Protein AF-A0A090WWX5-F1 (afdb_monomer_lite)

InterPro domains:
  IPR011990 Tetratricopeptide-like helical domain superfamily [G3DSA:1.25.40.10] (27-125)
  IPR011990 Tetratricopeptide-like helical domain superfamily [SSF48452] (51-124)

Sequence (125 aa):
MYKKGNSFYWVFLIFFVPLIGCVIYLITQVYNKRDAEKITSEITHIINPTKKIKDLEKQLTFLESYQNRVNLADAYLANKDFNNAMPHYLKALQDGFENDFYVNSKLVETCFLAEDYNKAIFLCR

Foldseek 3Di:
DDDPDPPVVVVVVVVCVVVVVVVVCCCVVVCVVVCVVVVVVVVVVPDDLVVQLVVLVVVCVVPVDLVSLQSNLVSCVVVLNLVVNQVSLVVSCVVDPVPPPVSVVVNLVSCVSVVVVVVVVVSVD

Structure (mmCIF, N/CA/C/O backbone):
data_AF-A0A090WWX5-F1
#
_entry.id   AF-A0A090WWX5-F1
#
loop_
_atom_site.group_PDB
_atom_site.id
_atom_site.type_symbol
_atom_site.label_atom_id
_atom_site.label_alt_id
_atom_site.label_comp_id
_atom_site.label_asym_id
_atom_site.label_entity_id
_atom_site.label_seq_id
_atom_site.pdbx_PDB_ins_code
_atom_site.Cartn_x
_atom_site.Cartn_y
_atom_site.Cartn_z
_atom_site.occupancy
_atom_site.B_iso_or_equiv
_atom_site.auth_seq_id
_atom_site.auth_comp_id
_atom_site.auth_asym_id
_atom_site.auth_atom_id
_atom_site.pdbx_PDB_model_num
ATOM 1 N N . MET A 1 1 ? 46.864 -1.852 -72.455 1.00 38.47 1 MET A N 1
ATOM 2 C CA . MET A 1 1 ? 46.688 -3.007 -71.545 1.00 38.47 1 MET A CA 1
ATOM 3 C C . MET A 1 1 ? 45.700 -2.621 -70.440 1.00 38.47 1 MET A C 1
ATOM 5 O O . MET A 1 1 ? 46.119 -2.021 -69.464 1.00 38.47 1 MET A O 1
ATOM 9 N N . TYR A 1 2 ? 44.395 -2.878 -70.598 1.00 47.53 2 TYR A N 1
ATOM 10 C CA . TYR A 1 2 ? 43.386 -2.545 -69.575 1.00 47.53 2 TYR A CA 1
ATOM 11 C C . TYR A 1 2 ? 42.975 -3.814 -68.814 1.00 47.53 2 TYR A C 1
ATOM 13 O O . TYR A 1 2 ? 42.324 -4.699 -69.366 1.00 47.53 2 TYR A O 1
ATOM 21 N N . LYS A 1 3 ? 43.403 -3.920 -67.550 1.00 51.72 3 LYS A N 1
ATOM 22 C CA . LYS A 1 3 ? 43.076 -5.025 -66.636 1.00 51.72 3 LYS A CA 1
ATOM 23 C C . LYS A 1 3 ? 41.630 -4.879 -66.145 1.00 51.72 3 LYS A C 1
ATOM 25 O O . LYS A 1 3 ? 41.319 -3.998 -65.350 1.00 51.72 3 LYS A O 1
ATOM 30 N N . LYS A 1 4 ? 40.746 -5.765 -66.606 1.00 57.53 4 LYS A N 1
ATOM 31 C CA . LYS A 1 4 ? 39.347 -5.885 -66.168 1.00 57.53 4 LYS A CA 1
ATOM 32 C C . LYS A 1 4 ? 39.305 -6.704 -64.871 1.00 57.53 4 LYS A C 1
ATOM 34 O O . LYS A 1 4 ? 39.190 -7.920 -64.911 1.00 57.53 4 LYS A O 1
ATOM 39 N N . GLY A 1 5 ? 39.489 -6.037 -63.732 1.00 59.56 5 GLY A N 1
ATOM 40 C CA . GLY A 1 5 ? 39.680 -6.687 -62.427 1.00 59.56 5 GLY A CA 1
ATOM 41 C C . GLY A 1 5 ? 38.642 -6.358 -61.355 1.00 59.56 5 GLY A C 1
ATOM 42 O O . GLY A 1 5 ? 38.931 -6.575 -60.188 1.00 59.56 5 GLY A O 1
ATOM 43 N N . ASN A 1 6 ? 37.475 -5.798 -61.699 1.00 58.62 6 ASN A N 1
ATOM 44 C CA . ASN A 1 6 ? 36.520 -5.360 -60.670 1.00 58.62 6 ASN A CA 1
ATOM 45 C C . ASN A 1 6 ? 35.033 -5.482 -61.062 1.00 58.62 6 ASN A C 1
ATOM 47 O O . ASN A 1 6 ? 34.212 -4.653 -60.684 1.00 58.62 6 ASN A O 1
ATOM 51 N N . SER A 1 7 ? 34.671 -6.493 -61.861 1.00 62.62 7 SER A N 1
ATOM 52 C CA . SER A 1 7 ? 33.282 -6.656 -62.336 1.00 62.62 7 SER A CA 1
ATOM 53 C C . SER A 1 7 ? 32.367 -7.392 -61.349 1.00 62.62 7 SER A C 1
ATOM 55 O O . SER A 1 7 ? 31.152 -7.269 -61.451 1.00 62.62 7 SER A O 1
ATOM 57 N N . PHE A 1 8 ? 32.922 -8.161 -60.407 1.00 67.44 8 PHE A N 1
ATOM 58 C CA . PHE A 1 8 ? 32.130 -9.030 -59.525 1.00 67.44 8 PHE A CA 1
ATOM 59 C C . PHE A 1 8 ? 31.654 -8.346 -58.233 1.00 67.44 8 PHE A C 1
ATOM 61 O O . PHE A 1 8 ? 30.613 -8.722 -57.700 1.00 67.44 8 PHE A O 1
ATOM 68 N N . TYR A 1 9 ? 32.345 -7.303 -57.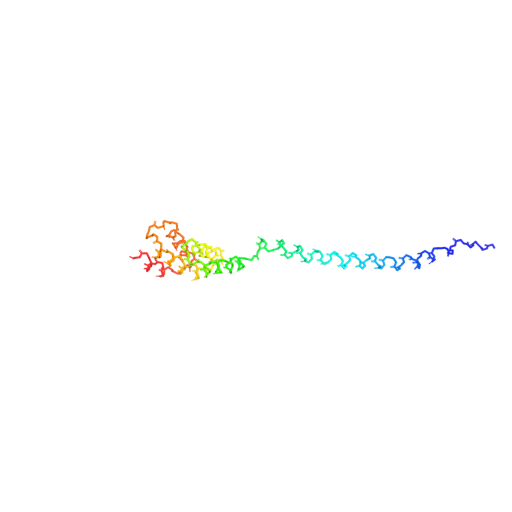760 1.00 73.81 9 TYR A N 1
ATOM 69 C CA . TYR A 1 9 ? 31.968 -6.587 -56.531 1.00 73.81 9 TYR A CA 1
ATOM 70 C C . TYR A 1 9 ? 30.601 -5.901 -56.631 1.00 73.81 9 TYR A C 1
ATOM 72 O O . TYR A 1 9 ? 29.824 -5.935 -55.681 1.00 73.81 9 TYR A O 1
ATOM 80 N N . TRP A 1 10 ? 30.267 -5.339 -57.794 1.00 76.50 10 TRP A N 1
ATOM 81 C CA . TRP A 1 10 ? 28.961 -4.713 -58.019 1.00 76.50 10 TRP A CA 1
ATOM 82 C C . TRP A 1 10 ? 27.805 -5.719 -58.003 1.00 76.50 10 TRP A C 1
ATOM 84 O O . TRP A 1 10 ? 26.729 -5.407 -57.502 1.00 76.50 10 TRP A O 1
ATOM 94 N N . VAL A 1 11 ? 28.035 -6.943 -58.485 1.00 79.31 11 VAL A N 1
ATOM 95 C CA . VAL A 1 11 ? 27.031 -8.018 -58.452 1.00 79.31 11 VAL A CA 1
ATOM 96 C C . VAL A 1 11 ? 26.772 -8.466 -57.013 1.00 79.31 11 VAL A C 1
ATOM 98 O O . VAL A 1 11 ? 25.621 -8.628 -56.614 1.00 79.31 11 VAL A O 1
ATOM 101 N N . PHE A 1 12 ? 27.828 -8.598 -56.207 1.00 80.31 12 PHE A N 1
ATOM 102 C CA . PHE A 1 12 ? 27.707 -8.937 -54.788 1.00 80.31 12 PHE A CA 1
ATOM 103 C C . PHE A 1 12 ? 26.991 -7.833 -53.998 1.00 80.31 12 PHE A C 1
ATOM 105 O O . PHE A 1 12 ? 26.126 -8.126 -53.178 1.00 80.31 12 PHE A O 1
ATOM 112 N N . LEU A 1 13 ? 27.280 -6.563 -54.298 1.00 80.06 13 LEU A N 1
ATOM 113 C CA . LEU A 1 13 ? 26.593 -5.417 -53.701 1.00 80.06 13 LEU A CA 1
ATOM 114 C C . LEU A 1 13 ? 25.079 -5.470 -53.969 1.00 80.06 13 LEU A C 1
ATOM 116 O O . LEU A 1 13 ? 24.288 -5.383 -53.036 1.00 80.06 13 LEU A O 1
ATOM 120 N N . ILE A 1 14 ? 24.672 -5.677 -55.226 1.00 81.25 14 ILE A N 1
ATOM 121 C CA . ILE A 1 14 ? 23.252 -5.740 -55.612 1.00 81.25 14 ILE A CA 1
ATOM 122 C C . ILE A 1 14 ? 22.548 -6.940 -54.962 1.00 81.25 14 ILE A C 1
ATOM 124 O O . ILE A 1 14 ? 21.386 -6.832 -54.581 1.00 81.25 14 ILE A O 1
ATOM 128 N N . PHE A 1 15 ? 23.246 -8.065 -54.794 1.00 83.19 15 PHE A N 1
ATOM 129 C CA . PHE A 1 15 ? 22.683 -9.265 -54.176 1.00 83.19 15 PHE A CA 1
ATOM 130 C C . PHE A 1 15 ? 22.531 -9.146 -52.649 1.00 83.19 15 PHE A C 1
ATOM 132 O O . PHE A 1 15 ? 21.543 -9.617 -52.089 1.00 83.19 15 PHE A O 1
ATOM 139 N N . PHE A 1 16 ? 23.474 -8.494 -51.962 1.00 84.62 16 PHE A N 1
ATOM 140 C CA . PHE A 1 16 ? 23.466 -8.399 -50.497 1.00 84.62 16 PHE A CA 1
ATOM 141 C C . PHE A 1 16 ? 22.619 -7.250 -49.945 1.00 84.62 16 PHE A C 1
ATOM 143 O O . PHE A 1 16 ? 22.103 -7.372 -48.837 1.00 84.62 16 PHE A O 1
ATOM 150 N N . VAL A 1 17 ? 22.420 -6.165 -50.697 1.00 87.38 17 VAL A N 1
ATOM 151 C CA . VAL A 1 17 ? 21.559 -5.039 -50.287 1.00 87.38 17 VAL A CA 1
ATOM 152 C C . VAL A 1 17 ? 20.144 -5.475 -49.858 1.00 87.38 17 VAL A C 1
ATOM 154 O O . VAL A 1 17 ? 19.740 -5.113 -48.749 1.00 87.38 17 VAL A O 1
ATOM 157 N N . PRO A 1 18 ? 19.386 -6.274 -50.638 1.00 87.12 18 PRO A N 1
ATOM 158 C CA . PRO A 1 18 ? 18.063 -6.728 -50.207 1.00 87.12 18 PRO A CA 1
ATOM 159 C C . PRO A 1 18 ? 18.133 -7.669 -48.995 1.00 87.12 18 PRO A C 1
ATOM 161 O O . PRO A 1 18 ? 17.274 -7.607 -48.118 1.00 87.12 18 PRO A O 1
ATOM 164 N N . LEU A 1 19 ? 19.185 -8.486 -48.893 1.00 86.00 19 LEU A N 1
ATOM 165 C CA . LEU A 1 19 ? 19.371 -9.435 -47.795 1.00 86.00 19 LEU A CA 1
ATOM 166 C C . LEU A 1 19 ? 19.635 -8.715 -46.463 1.00 86.00 19 LEU A C 1
ATOM 168 O O . LEU A 1 19 ? 19.036 -9.053 -45.444 1.00 86.00 19 LEU A O 1
ATOM 172 N N . ILE A 1 20 ? 20.453 -7.660 -46.490 1.00 88.81 20 ILE A N 1
ATOM 173 C CA . ILE A 1 20 ? 20.694 -6.775 -45.342 1.00 88.81 20 ILE A CA 1
ATOM 174 C C . ILE A 1 20 ? 19.396 -6.069 -44.930 1.00 88.81 20 ILE A C 1
ATOM 176 O O . ILE A 1 20 ? 19.094 -6.004 -43.740 1.00 88.81 20 ILE A O 1
ATOM 180 N N . GLY A 1 21 ? 18.592 -5.604 -45.892 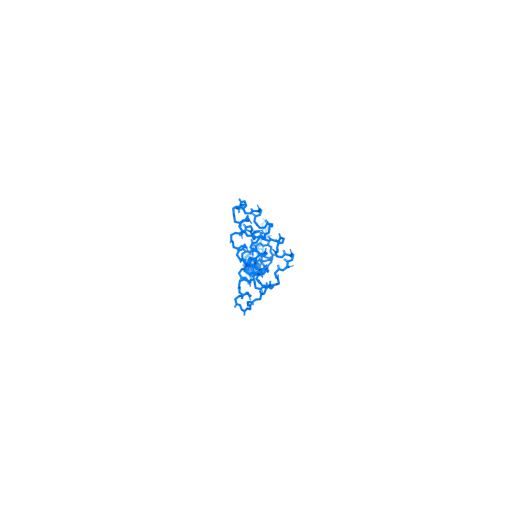1.00 84.44 21 GLY A N 1
ATOM 181 C CA . GLY A 1 21 ? 17.286 -4.996 -45.617 1.00 84.44 21 GLY A CA 1
ATOM 182 C C . GLY A 1 21 ? 16.329 -5.941 -44.884 1.00 84.44 21 GLY A C 1
ATOM 183 O O . GLY A 1 21 ? 15.727 -5.555 -43.880 1.00 84.44 21 GLY A O 1
ATOM 184 N N . CYS A 1 22 ? 16.242 -7.201 -45.322 1.00 87.62 22 CYS A N 1
ATOM 185 C CA . CYS A 1 22 ? 15.447 -8.229 -44.646 1.00 87.62 22 CYS A CA 1
ATOM 186 C C . CYS A 1 22 ? 15.947 -8.511 -43.222 1.00 87.62 22 CYS A C 1
ATOM 188 O O . CYS A 1 22 ? 15.138 -8.630 -42.302 1.00 87.62 22 CYS A O 1
ATOM 190 N N . VAL A 1 23 ? 17.266 -8.588 -43.020 1.00 88.44 23 VAL A N 1
ATOM 191 C CA . VAL A 1 23 ? 17.867 -8.811 -41.696 1.00 88.44 23 VAL A CA 1
ATOM 192 C C . VAL A 1 23 ? 17.577 -7.640 -40.755 1.00 88.44 23 VAL A C 1
ATOM 194 O O . VAL A 1 23 ? 17.150 -7.869 -39.625 1.00 88.44 23 VAL A O 1
ATOM 197 N N . ILE A 1 24 ? 17.728 -6.395 -41.219 1.00 86.06 24 ILE A N 1
ATOM 198 C CA . ILE A 1 24 ? 17.394 -5.202 -40.428 1.00 86.06 24 ILE A CA 1
ATOM 199 C C . ILE A 1 24 ? 15.912 -5.216 -40.044 1.00 86.06 24 ILE A C 1
ATOM 201 O O . ILE A 1 24 ? 15.597 -4.993 -38.879 1.00 86.06 24 ILE A O 1
ATOM 205 N N . TYR A 1 25 ? 15.013 -5.524 -40.985 1.00 82.88 25 TYR A N 1
ATOM 206 C CA . TYR A 1 25 ? 13.573 -5.586 -40.721 1.00 82.88 25 TYR A CA 1
ATOM 207 C C . TYR A 1 25 ? 13.210 -6.672 -39.702 1.00 82.88 25 TYR A C 1
ATOM 209 O O . TYR A 1 25 ? 12.413 -6.435 -38.799 1.00 82.88 25 TYR A O 1
ATOM 217 N N . LEU A 1 26 ? 13.817 -7.860 -39.797 1.00 80.44 26 LEU A N 1
ATOM 218 C CA . LEU A 1 26 ? 13.607 -8.918 -38.809 1.00 80.44 26 LEU A CA 1
ATOM 219 C C . LEU A 1 26 ? 14.119 -8.507 -37.428 1.00 80.44 26 LEU A C 1
ATOM 221 O O . LEU A 1 26 ? 13.420 -8.730 -36.444 1.00 80.44 26 LEU A O 1
ATOM 225 N N . ILE A 1 27 ? 15.291 -7.876 -37.336 1.00 78.31 27 ILE A N 1
ATOM 226 C CA . ILE A 1 27 ? 15.836 -7.424 -36.052 1.00 78.31 27 ILE A CA 1
ATOM 227 C C . ILE A 1 27 ? 14.937 -6.337 -35.448 1.00 78.31 27 ILE A C 1
ATOM 229 O O . ILE A 1 27 ? 14.503 -6.480 -34.309 1.00 78.31 27 ILE A O 1
ATOM 233 N N . THR A 1 28 ? 14.574 -5.295 -36.198 1.00 75.94 28 THR A N 1
ATOM 234 C CA . THR A 1 28 ? 13.746 -4.198 -35.668 1.00 75.94 28 THR A CA 1
ATOM 235 C C . THR A 1 28 ? 12.326 -4.644 -35.329 1.00 75.94 28 THR A C 1
ATOM 237 O O . THR A 1 28 ? 11.795 -4.255 -34.292 1.00 75.94 28 THR A O 1
ATOM 240 N N . GLN A 1 29 ? 11.703 -5.489 -36.150 1.00 70.88 29 GLN A N 1
ATOM 241 C CA . GLN A 1 29 ? 10.309 -5.891 -35.962 1.00 70.88 29 GLN A CA 1
ATOM 242 C C . GLN A 1 29 ? 10.138 -7.000 -34.911 1.00 70.88 29 GLN A C 1
ATOM 244 O O . GLN A 1 29 ? 9.131 -7.017 -34.200 1.00 70.88 29 GLN A O 1
ATOM 249 N N . VAL A 1 30 ? 11.087 -7.940 -34.803 1.00 69.00 30 VAL A N 1
ATOM 250 C CA . VAL A 1 30 ? 10.991 -9.078 -33.869 1.00 69.00 30 VAL A CA 1
ATOM 251 C C . VAL A 1 30 ? 11.485 -8.711 -32.471 1.00 69.00 30 VAL A C 1
ATOM 253 O O . VAL A 1 30 ? 10.863 -9.143 -31.499 1.00 69.00 30 VAL A O 1
ATOM 256 N N . TYR A 1 31 ? 12.545 -7.903 -32.342 1.00 60.22 31 TYR A N 1
ATOM 257 C CA . TYR A 1 31 ? 13.004 -7.456 -31.020 1.00 60.22 31 TYR A CA 1
ATOM 258 C C . TYR A 1 31 ? 12.028 -6.456 -30.399 1.00 60.22 31 TYR A C 1
ATOM 260 O O . TYR A 1 31 ? 11.593 -6.674 -29.276 1.00 60.22 31 TYR A O 1
ATOM 268 N N . ASN A 1 32 ? 11.536 -5.467 -31.153 1.00 59.75 32 ASN A N 1
ATOM 269 C CA . ASN A 1 32 ? 10.609 -4.464 -30.611 1.00 59.75 32 ASN A CA 1
ATOM 270 C C . ASN A 1 32 ? 9.295 -5.079 -30.079 1.00 59.75 32 ASN A C 1
ATOM 272 O O . ASN A 1 32 ? 8.749 -4.615 -29.083 1.00 59.75 32 ASN A O 1
ATOM 276 N N . LYS A 1 33 ? 8.807 -6.175 -30.682 1.00 57.88 33 LYS A N 1
ATOM 277 C CA . LYS A 1 33 ? 7.623 -6.899 -30.179 1.00 57.88 33 LYS A CA 1
ATOM 278 C C . LYS A 1 33 ? 7.895 -7.699 -28.900 1.00 57.88 33 LYS A C 1
ATOM 280 O O . LYS A 1 33 ? 7.042 -7.727 -28.023 1.00 57.88 33 LYS A O 1
ATOM 285 N N . ARG A 1 34 ? 9.067 -8.334 -28.783 1.00 58.25 34 ARG A N 1
ATOM 286 C CA . ARG A 1 34 ? 9.445 -9.120 -27.591 1.00 58.25 34 ARG A CA 1
ATOM 287 C C . ARG A 1 34 ? 9.854 -8.232 -26.418 1.00 58.25 34 ARG A C 1
ATOM 289 O O . ARG A 1 34 ? 9.565 -8.571 -25.274 1.00 58.25 34 ARG A O 1
ATOM 296 N N . ASP A 1 35 ? 10.497 -7.106 -26.704 1.00 56.12 35 ASP A N 1
ATOM 297 C CA . ASP A 1 35 ? 10.923 -6.150 -25.689 1.00 56.12 35 ASP A CA 1
ATOM 298 C C . ASP A 1 35 ? 9.726 -5.348 -25.165 1.00 56.12 35 ASP A C 1
ATOM 300 O O . ASP A 1 35 ? 9.606 -5.187 -23.958 1.00 56.12 35 ASP A O 1
ATOM 304 N N . ALA A 1 36 ? 8.759 -4.958 -26.005 1.00 54.56 36 ALA A N 1
ATOM 305 C CA . ALA A 1 36 ? 7.546 -4.280 -25.533 1.00 54.56 36 ALA A CA 1
ATOM 306 C C . ALA A 1 36 ? 6.719 -5.120 -24.532 1.00 54.56 36 ALA A C 1
ATOM 308 O O . ALA A 1 36 ? 6.210 -4.573 -23.549 1.00 54.56 36 ALA A O 1
ATOM 309 N N . GLU A 1 37 ? 6.621 -6.441 -24.734 1.00 55.59 37 GLU A N 1
ATOM 310 C CA . GLU A 1 37 ? 5.929 -7.357 -23.808 1.00 55.59 37 GLU A CA 1
ATOM 311 C C . GLU A 1 37 ? 6.729 -7.627 -22.520 1.00 55.59 37 GLU A C 1
ATOM 313 O O . GLU A 1 37 ? 6.144 -7.698 -21.439 1.00 55.59 37 GLU A O 1
ATOM 318 N N . LYS A 1 38 ? 8.066 -7.714 -22.585 1.00 53.38 38 LYS A N 1
ATOM 319 C CA . LYS A 1 38 ? 8.908 -7.910 -21.386 1.00 53.38 38 LYS A CA 1
ATOM 320 C C . LYS A 1 38 ? 9.070 -6.647 -20.540 1.00 53.38 38 LYS A C 1
ATOM 322 O O . LYS A 1 38 ? 9.043 -6.719 -19.310 1.00 53.38 38 LYS A O 1
ATOM 327 N N . ILE A 1 39 ? 9.175 -5.486 -21.185 1.00 53.62 39 ILE A N 1
ATOM 328 C CA . ILE A 1 39 ? 9.270 -4.177 -20.527 1.00 53.62 39 ILE A CA 1
ATOM 329 C C . ILE A 1 39 ? 7.992 -3.896 -19.724 1.00 53.62 39 ILE A C 1
ATOM 331 O O . ILE A 1 39 ? 8.063 -3.385 -18.609 1.00 53.62 39 ILE A O 1
ATOM 335 N N . THR A 1 40 ? 6.815 -4.287 -20.222 1.00 54.88 40 THR A N 1
ATOM 336 C CA . THR A 1 40 ? 5.563 -4.121 -19.467 1.00 54.88 40 THR A CA 1
ATOM 337 C C . THR A 1 40 ? 5.431 -5.097 -18.298 1.00 54.88 40 THR A C 1
ATOM 339 O O . THR A 1 40 ? 4.878 -4.710 -17.270 1.00 54.88 40 THR A O 1
ATOM 342 N N . SER A 1 41 ? 5.971 -6.318 -18.377 1.00 53.69 41 SER A N 1
ATOM 343 C CA . SER A 1 41 ? 5.928 -7.253 -17.244 1.00 53.69 41 SER A CA 1
ATOM 344 C C . SER A 1 41 ? 6.905 -6.891 -16.117 1.00 53.69 41 SER A C 1
ATOM 346 O O . SER A 1 41 ? 6.513 -6.937 -14.953 1.00 53.69 41 SER A O 1
ATOM 348 N N . GLU A 1 42 ? 8.133 -6.455 -16.422 1.00 50.59 42 GLU A N 1
ATOM 349 C CA . GLU A 1 42 ? 9.142 -6.150 -15.387 1.00 50.59 42 GLU A CA 1
ATOM 350 C C . GLU A 1 42 ? 8.973 -4.757 -14.755 1.00 50.59 42 GLU A C 1
ATOM 352 O O . GLU A 1 42 ? 9.212 -4.590 -13.558 1.00 50.59 42 GLU A O 1
ATOM 357 N N . ILE A 1 43 ? 8.450 -3.765 -15.488 1.00 50.44 43 ILE A N 1
ATOM 358 C CA . ILE A 1 43 ? 8.176 -2.428 -14.921 1.00 50.44 43 ILE A CA 1
ATOM 359 C C . ILE A 1 43 ? 6.990 -2.449 -13.943 1.00 50.44 43 ILE A C 1
ATOM 361 O O . ILE A 1 43 ? 6.914 -1.617 -13.034 1.00 50.44 43 ILE A O 1
ATOM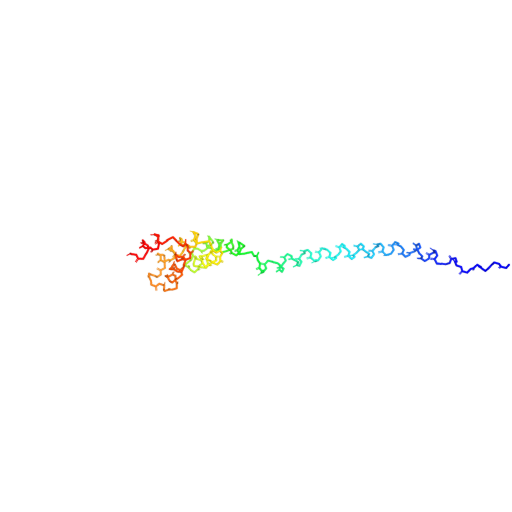 365 N N . THR A 1 44 ? 6.076 -3.420 -14.049 1.00 52.66 44 THR A N 1
ATOM 366 C CA . THR A 1 44 ? 4.936 -3.503 -13.115 1.00 52.66 44 THR A CA 1
ATOM 367 C C . THR A 1 44 ? 5.318 -3.894 -11.692 1.00 52.66 44 THR A C 1
ATOM 369 O O . THR A 1 44 ? 4.504 -3.700 -10.789 1.00 52.66 44 THR A O 1
ATOM 372 N N . HIS A 1 45 ? 6.536 -4.391 -11.473 1.00 52.09 45 HIS A N 1
ATOM 373 C CA . HIS A 1 45 ? 6.974 -4.826 -10.152 1.00 52.09 45 HIS A CA 1
ATOM 374 C C . HIS A 1 45 ? 7.649 -3.720 -9.326 1.00 52.09 45 HIS A C 1
ATOM 376 O O . HIS A 1 45 ? 7.809 -3.897 -8.119 1.00 52.09 45 HIS A O 1
ATOM 382 N N . ILE A 1 46 ? 8.025 -2.587 -9.940 1.00 52.94 46 ILE A N 1
ATOM 383 C CA . ILE A 1 46 ? 8.863 -1.576 -9.273 1.00 52.94 46 ILE A CA 1
ATOM 384 C C . ILE A 1 46 ? 8.102 -0.286 -8.924 1.00 52.94 46 ILE A C 1
ATOM 386 O O . ILE A 1 46 ? 8.341 0.249 -7.848 1.00 52.94 46 ILE A O 1
ATOM 390 N N . ILE A 1 47 ? 7.172 0.241 -9.736 1.00 54.97 47 ILE A N 1
ATOM 391 C CA . ILE A 1 47 ? 6.592 1.578 -9.450 1.00 54.97 47 ILE A CA 1
ATOM 392 C C . ILE A 1 47 ? 5.139 1.718 -9.921 1.00 54.97 47 ILE A C 1
ATOM 394 O O . ILE A 1 47 ? 4.825 2.520 -10.797 1.00 54.97 47 ILE A O 1
ATOM 398 N N . ASN A 1 48 ? 4.202 0.977 -9.331 1.00 63.53 48 ASN A N 1
ATOM 399 C CA . ASN A 1 48 ? 2.820 1.461 -9.343 1.00 63.53 48 ASN A CA 1
ATOM 400 C C . ASN A 1 48 ? 2.121 1.192 -8.004 1.00 63.53 48 ASN A C 1
ATOM 402 O O . ASN A 1 48 ? 1.292 0.280 -7.919 1.00 63.53 48 ASN A O 1
ATOM 406 N N . PRO A 1 49 ? 2.442 1.967 -6.948 1.00 70.06 49 PRO A N 1
ATOM 407 C CA . PRO A 1 49 ? 1.724 1.896 -5.671 1.00 70.06 49 PRO A CA 1
ATOM 408 C C . PRO A 1 49 ? 0.202 2.003 -5.862 1.00 70.06 49 PRO A C 1
ATOM 410 O O . PRO A 1 49 ? -0.562 1.324 -5.181 1.00 70.06 49 PRO A O 1
ATOM 413 N N . THR A 1 50 ? -0.246 2.738 -6.882 1.00 80.25 50 THR A N 1
ATOM 414 C CA . THR A 1 50 ? -1.660 2.870 -7.246 1.00 80.25 50 THR A CA 1
ATOM 415 C C . THR A 1 50 ? -2.273 1.573 -7.786 1.00 80.25 50 THR A C 1
ATOM 417 O O . THR A 1 50 ? -3.454 1.320 -7.561 1.00 80.25 50 THR A O 1
ATOM 420 N N . LYS A 1 51 ? -1.505 0.714 -8.474 1.00 83.94 51 LYS A N 1
ATOM 421 C CA . LYS A 1 51 ? -1.985 -0.615 -8.899 1.00 83.94 51 LYS A CA 1
ATOM 422 C C . LYS A 1 51 ? -2.211 -1.521 -7.688 1.00 83.94 51 LYS A C 1
ATOM 424 O O . LYS A 1 51 ? -3.256 -2.153 -7.602 1.00 83.94 51 LYS A O 1
ATOM 429 N N . LYS A 1 52 ? -1.273 -1.520 -6.733 1.00 86.25 52 LYS A N 1
ATOM 430 C CA . LYS A 1 52 ? -1.398 -2.292 -5.486 1.00 86.25 52 LYS A CA 1
ATOM 431 C C . LYS A 1 52 ? -2.642 -1.879 -4.695 1.00 86.25 52 LYS A C 1
ATOM 433 O O . LYS A 1 52 ? -3.378 -2.750 -4.245 1.00 86.25 52 LYS A O 1
ATOM 438 N N . ILE A 1 53 ? -2.898 -0.574 -4.577 1.00 91.25 53 ILE A N 1
ATOM 439 C CA . ILE A 1 53 ? -4.115 -0.047 -3.941 1.00 91.25 53 ILE A CA 1
ATOM 440 C C . ILE A 1 53 ? -5.365 -0.572 -4.657 1.00 91.25 53 ILE A C 1
ATOM 442 O O . ILE A 1 53 ? -6.210 -1.181 -4.014 1.00 91.25 53 ILE A O 1
ATOM 446 N N . LYS A 1 54 ? -5.446 -0.447 -5.989 1.00 90.94 54 LYS A N 1
ATOM 447 C CA . LYS A 1 54 ? -6.593 -0.946 -6.774 1.00 90.94 54 LYS A CA 1
ATOM 448 C C . LYS A 1 54 ? -6.834 -2.445 -6.610 1.00 90.94 54 LYS A C 1
ATOM 450 O O . LYS A 1 54 ? -7.979 -2.893 -6.588 1.00 90.94 54 LYS A O 1
ATOM 455 N N . ASP A 1 55 ? -5.770 -3.235 -6.529 1.00 90.88 55 ASP A N 1
ATOM 456 C CA . ASP A 1 55 ? -5.889 -4.678 -6.332 1.00 90.88 55 ASP A CA 1
ATOM 457 C C . ASP A 1 55 ? -6.398 -5.006 -4.918 1.00 90.88 55 ASP A C 1
ATOM 459 O O . ASP A 1 55 ? -7.216 -5.912 -4.758 1.00 90.88 55 ASP A O 1
ATOM 463 N N . LEU A 1 56 ? -5.984 -4.241 -3.903 1.00 93.56 56 LEU A N 1
ATOM 464 C CA . LEU A 1 56 ? -6.467 -4.373 -2.524 1.00 93.56 56 LEU A CA 1
ATOM 465 C C . LEU A 1 56 ? -7.907 -3.865 -2.347 1.00 93.56 56 LEU A C 1
ATOM 467 O O . LEU A 1 56 ? -8.687 -4.504 -1.648 1.00 93.56 56 LEU A O 1
ATOM 471 N N . GLU A 1 57 ? -8.301 -2.785 -3.026 1.00 93.06 57 GLU A N 1
ATOM 472 C CA . GLU A 1 57 ? -9.691 -2.300 -3.076 1.00 93.06 57 GLU A CA 1
ATOM 473 C C . GLU A 1 57 ? -10.627 -3.381 -3.632 1.00 93.06 57 GLU A C 1
ATOM 475 O O . GLU A 1 57 ? -11.686 -3.662 -3.065 1.00 93.06 57 GLU A O 1
ATOM 480 N N . LYS A 1 58 ? -10.214 -4.044 -4.721 1.00 92.88 58 LYS A N 1
ATOM 481 C CA . LYS A 1 58 ? -10.958 -5.173 -5.295 1.00 92.88 58 LYS A CA 1
ATOM 482 C C . LYS A 1 58 ? -11.052 -6.345 -4.327 1.00 92.88 58 LYS A C 1
ATOM 484 O O . LYS A 1 58 ? -12.121 -6.935 -4.211 1.00 92.88 58 LYS A O 1
ATOM 489 N N . GLN A 1 59 ? -9.963 -6.677 -3.635 1.00 91.56 59 GLN A N 1
ATOM 490 C CA . GLN A 1 59 ? -9.963 -7.747 -2.634 1.00 91.56 59 GLN A CA 1
ATOM 491 C C . GLN A 1 59 ? -10.908 -7.437 -1.474 1.00 91.56 59 GLN A C 1
ATOM 493 O O . GLN A 1 59 ? -11.663 -8.316 -1.070 1.00 91.56 59 GLN A O 1
ATOM 498 N N . LEU A 1 60 ? -10.912 -6.196 -0.980 1.00 91.25 60 LEU A N 1
ATOM 499 C CA . LEU A 1 60 ? -11.819 -5.767 0.082 1.00 91.25 60 LEU A CA 1
ATOM 500 C C . LEU A 1 60 ? -13.284 -5.777 -0.377 1.00 91.25 60 LEU A C 1
ATOM 502 O O . LEU A 1 60 ? -14.155 -6.179 0.383 1.00 91.25 60 LEU A O 1
ATOM 506 N N . THR A 1 61 ? -13.549 -5.384 -1.626 1.00 91.06 61 THR A N 1
ATOM 507 C CA . THR A 1 61 ? -14.900 -5.423 -2.217 1.00 91.06 61 THR A CA 1
ATOM 508 C C . THR A 1 61 ? -15.393 -6.858 -2.411 1.00 91.06 61 THR A C 1
ATOM 510 O O . THR A 1 61 ? -16.573 -7.142 -2.236 1.00 91.06 61 THR A O 1
ATOM 513 N N . PHE A 1 62 ? -14.497 -7.772 -2.791 1.00 92.56 62 PHE A N 1
ATOM 514 C CA . PHE A 1 62 ? -14.821 -9.187 -2.967 1.00 92.56 62 PHE A CA 1
ATOM 515 C C . PHE A 1 62 ? -15.045 -9.896 -1.627 1.00 92.56 62 PHE A C 1
ATOM 517 O O . PHE A 1 62 ? -15.946 -10.723 -1.505 1.00 92.56 62 PHE A O 1
ATOM 524 N N . LEU A 1 63 ? -14.221 -9.574 -0.630 1.00 90.69 63 LEU A N 1
ATOM 525 C CA . LEU A 1 63 ? -14.317 -10.107 0.718 1.00 90.69 63 LEU A CA 1
ATOM 526 C C . LEU A 1 63 ? -13.975 -9.016 1.733 1.00 90.69 63 LEU A C 1
ATOM 528 O O . LEU A 1 63 ? -12.803 -8.682 1.951 1.00 90.69 63 LEU A O 1
ATOM 532 N N . GLU A 1 64 ? -15.011 -8.513 2.394 1.00 85.94 64 GLU A N 1
ATOM 533 C CA . GLU A 1 64 ? -14.884 -7.516 3.448 1.00 85.94 64 GLU A CA 1
ATOM 534 C C . GLU A 1 64 ? -14.371 -8.188 4.727 1.00 85.94 64 GLU A C 1
ATOM 536 O O . GLU A 1 64 ? -15.131 -8.716 5.535 1.00 85.94 64 GLU A O 1
ATOM 541 N N . SER A 1 65 ? -13.047 -8.226 4.881 1.00 89.69 65 SER A N 1
ATOM 542 C CA . SER A 1 65 ? -12.383 -8.788 6.056 1.00 89.69 65 SER A CA 1
ATOM 543 C C . SER A 1 65 ? -11.517 -7.748 6.754 1.00 89.69 65 SER A C 1
ATOM 545 O O . SER A 1 65 ? -10.997 -6.821 6.125 1.00 89.69 65 SER A O 1
ATOM 547 N N . TYR A 1 66 ? -11.324 -7.944 8.061 1.00 89.56 66 TYR A N 1
ATOM 548 C CA . TYR A 1 66 ? -10.434 -7.126 8.880 1.00 89.56 66 TYR A CA 1
ATOM 549 C C . TYR A 1 66 ? -9.039 -7.007 8.249 1.00 89.56 66 TYR A C 1
ATOM 551 O O . TYR A 1 66 ? -8.570 -5.905 7.970 1.00 89.56 66 TYR A O 1
ATOM 559 N N . GLN A 1 67 ? -8.418 -8.142 7.911 1.00 89.62 67 GLN A N 1
ATOM 560 C CA . GLN A 1 67 ? -7.076 -8.161 7.331 1.00 89.62 67 GLN A CA 1
ATOM 561 C C . GLN A 1 67 ? -7.019 -7.470 5.961 1.00 89.62 67 GLN A C 1
ATOM 563 O O . GLN A 1 67 ? -6.075 -6.730 5.694 1.00 89.62 67 GLN A O 1
ATOM 568 N N . ASN A 1 68 ? -8.024 -7.662 5.098 1.00 92.31 68 ASN A N 1
ATOM 569 C CA . ASN A 1 68 ? -8.063 -6.998 3.789 1.00 92.31 68 ASN A CA 1
ATOM 570 C C . ASN A 1 68 ? -8.157 -5.477 3.940 1.00 92.31 68 ASN A C 1
ATOM 572 O O . ASN A 1 68 ? -7.524 -4.740 3.184 1.00 92.31 68 ASN A O 1
ATOM 576 N N . ARG A 1 69 ? -8.909 -5.006 4.940 1.00 92.81 69 ARG A N 1
ATOM 577 C CA . ARG A 1 69 ? -9.055 -3.579 5.229 1.00 92.81 69 ARG A CA 1
ATOM 578 C C . ARG A 1 69 ? -7.757 -2.978 5.761 1.00 92.81 69 ARG A C 1
ATOM 580 O O . ARG A 1 69 ? -7.356 -1.918 5.289 1.00 92.81 69 ARG A O 1
ATOM 587 N N . VAL A 1 70 ? -7.088 -3.667 6.685 1.00 93.19 70 VAL A N 1
ATOM 588 C CA . VAL A 1 70 ? -5.780 -3.250 7.214 1.00 93.19 70 VAL A CA 1
ATOM 589 C C . VAL A 1 70 ? -4.731 -3.217 6.102 1.00 93.19 70 VAL A C 1
ATOM 591 O O . VAL A 1 70 ? -4.025 -2.225 5.962 1.00 93.19 70 VAL A O 1
ATOM 594 N N . ASN A 1 71 ? -4.693 -4.233 5.233 1.00 94.00 71 ASN A N 1
ATOM 595 C CA . ASN A 1 71 ? -3.770 -4.265 4.095 1.00 94.00 71 ASN A CA 1
ATOM 596 C C . ASN A 1 71 ? -3.993 -3.087 3.131 1.00 94.00 71 ASN A C 1
ATOM 598 O O . ASN A 1 71 ? -3.030 -2.521 2.610 1.00 94.00 71 ASN A O 1
ATOM 602 N N . LEU A 1 72 ? -5.256 -2.721 2.880 1.00 94.75 72 LEU A N 1
ATOM 603 C CA . LEU A 1 72 ? -5.604 -1.559 2.065 1.00 94.75 72 LEU A CA 1
ATOM 604 C C . LEU A 1 72 ? -5.155 -0.250 2.736 1.00 94.75 72 LEU A C 1
ATOM 606 O O . LEU A 1 72 ? -4.547 0.593 2.079 1.00 94.75 72 LEU A O 1
ATOM 610 N N . ALA A 1 73 ? -5.387 -0.108 4.043 1.00 93.56 73 ALA A N 1
ATOM 611 C CA . ALA A 1 73 ? -4.936 1.045 4.821 1.00 93.56 73 ALA A CA 1
ATOM 612 C C . ALA A 1 73 ? -3.403 1.195 4.797 1.00 93.56 73 ALA A C 1
ATOM 614 O O . ALA A 1 73 ? -2.899 2.277 4.496 1.00 93.56 73 ALA A O 1
ATOM 615 N N . ASP A 1 74 ? -2.665 0.097 4.996 1.00 93.50 74 ASP A N 1
ATOM 616 C CA . ASP A 1 74 ? -1.200 0.052 4.911 1.00 93.50 74 ASP A CA 1
ATOM 617 C C . ASP A 1 74 ? -0.698 0.493 3.524 1.00 93.50 74 ASP A C 1
ATOM 619 O O . ASP A 1 74 ? 0.318 1.183 3.404 1.00 93.50 74 ASP A O 1
ATOM 623 N N . ALA A 1 75 ? -1.410 0.123 2.454 1.00 93.25 75 ALA A N 1
ATOM 624 C CA . ALA A 1 75 ? -1.063 0.531 1.097 1.00 93.25 75 ALA A CA 1
ATOM 625 C C . ALA A 1 75 ? -1.285 2.033 0.854 1.00 93.25 75 ALA A C 1
ATOM 627 O O . ALA A 1 75 ? -0.442 2.666 0.215 1.00 93.25 75 ALA A O 1
ATOM 628 N N . TYR A 1 76 ? -2.365 2.615 1.386 1.00 92.69 76 TYR A N 1
ATOM 629 C CA . TYR A 1 76 ? -2.573 4.067 1.350 1.00 92.69 76 TYR A CA 1
ATOM 630 C C . TYR A 1 76 ? -1.527 4.815 2.182 1.00 92.69 76 TYR A C 1
ATOM 632 O O . TYR A 1 76 ? -0.970 5.805 1.704 1.00 92.69 76 TYR A O 1
ATOM 640 N N . LEU A 1 77 ? -1.190 4.308 3.373 1.00 90.62 77 LEU A N 1
ATOM 641 C CA . LEU A 1 77 ? -0.152 4.879 4.234 1.00 90.62 77 LEU A CA 1
ATOM 642 C C . LEU A 1 77 ? 1.210 4.898 3.525 1.00 90.62 77 LEU A C 1
ATOM 644 O O . LEU A 1 77 ? 1.877 5.931 3.480 1.00 90.62 77 LEU A O 1
ATOM 648 N N . ALA A 1 78 ? 1.588 3.788 2.883 1.00 89.56 78 ALA A N 1
ATOM 649 C CA . ALA A 1 78 ? 2.809 3.702 2.080 1.00 89.56 78 ALA A CA 1
ATOM 650 C C . ALA A 1 78 ? 2.808 4.669 0.879 1.00 89.56 78 ALA A C 1
ATOM 652 O O . ALA A 1 78 ? 3.867 5.132 0.455 1.00 89.56 78 ALA A O 1
ATOM 653 N N . ASN A 1 79 ? 1.628 5.005 0.349 1.00 88.25 79 ASN A N 1
ATOM 654 C CA . ASN A 1 79 ? 1.448 5.989 -0.718 1.00 88.25 79 ASN A CA 1
ATOM 655 C C . ASN A 1 79 ? 1.352 7.442 -0.202 1.00 88.25 79 ASN A C 1
ATOM 657 O O . ASN A 1 79 ? 1.104 8.348 -0.995 1.00 88.25 79 ASN A O 1
ATOM 661 N N . LYS A 1 80 ? 1.558 7.675 1.106 1.00 86.75 80 LYS A N 1
ATOM 662 C CA . LYS A 1 80 ? 1.395 8.973 1.792 1.00 86.75 80 LYS A CA 1
ATOM 663 C C . LYS A 1 80 ? -0.016 9.561 1.682 1.00 86.75 80 LYS A C 1
ATOM 665 O O . LYS A 1 80 ? -0.212 10.765 1.831 1.00 86.75 80 LYS A O 1
ATOM 670 N N . ASP A 1 81 ? -1.003 8.713 1.421 1.00 87.56 81 ASP A N 1
ATOM 671 C CA . ASP A 1 81 ? -2.403 9.099 1.325 1.00 87.56 81 ASP A CA 1
ATOM 672 C C . ASP A 1 81 ? -3.095 8.885 2.674 1.00 87.56 81 ASP A C 1
ATOM 674 O O . ASP A 1 81 ? -3.846 7.933 2.898 1.00 87.56 81 ASP A O 1
ATOM 678 N N . PHE A 1 82 ? -2.785 9.771 3.617 1.00 87.50 82 PHE A N 1
ATOM 679 C CA . PHE A 1 82 ? -3.258 9.654 4.996 1.00 87.50 82 PHE A CA 1
ATOM 680 C C . PHE A 1 82 ? -4.776 9.844 5.115 1.00 87.50 82 PHE A C 1
ATOM 682 O O . PHE A 1 82 ? -5.414 9.231 5.972 1.00 87.50 82 PHE A O 1
ATOM 689 N N . ASN A 1 83 ? -5.364 10.647 4.221 1.00 85.38 83 ASN A N 1
ATOM 690 C CA . ASN A 1 83 ? -6.802 10.911 4.190 1.00 85.38 83 ASN A CA 1
ATOM 691 C C . ASN A 1 83 ? -7.608 9.648 3.879 1.00 85.38 83 ASN A C 1
ATOM 693 O O . ASN A 1 83 ? -8.660 9.449 4.483 1.00 85.38 83 ASN A O 1
ATOM 697 N N . ASN A 1 84 ? -7.108 8.795 2.979 1.00 88.69 84 ASN A N 1
ATOM 698 C CA . ASN A 1 84 ? -7.739 7.513 2.677 1.00 88.69 84 ASN A CA 1
ATOM 699 C C . ASN A 1 84 ? -7.318 6.409 3.660 1.00 88.69 84 ASN A C 1
ATOM 701 O O . ASN A 1 84 ? -8.150 5.592 4.040 1.00 88.69 84 ASN A O 1
ATOM 705 N N . ALA A 1 85 ? -6.075 6.400 4.156 1.00 90.62 85 ALA A N 1
ATOM 706 C CA . ALA A 1 85 ? -5.615 5.384 5.112 1.00 90.62 85 ALA A CA 1
ATOM 707 C C . ALA A 1 85 ? -6.392 5.409 6.445 1.00 90.62 85 ALA A C 1
ATOM 709 O O . ALA A 1 85 ? -6.834 4.370 6.942 1.00 90.62 85 ALA A O 1
ATOM 710 N N . MET A 1 86 ? -6.592 6.601 7.014 1.00 88.12 86 MET A N 1
ATOM 711 C CA . MET A 1 86 ? -7.202 6.797 8.332 1.00 88.12 86 MET A CA 1
ATOM 712 C C . MET A 1 86 ? -8.608 6.181 8.489 1.00 88.12 86 MET A C 1
ATOM 714 O O . MET A 1 86 ? -8.796 5.409 9.431 1.00 88.12 86 MET A O 1
ATOM 718 N N . PRO A 1 87 ? -9.600 6.432 7.607 1.00 89.00 87 PRO A N 1
ATOM 719 C CA . PRO A 1 87 ? -10.924 5.822 7.742 1.00 89.00 87 PRO A CA 1
ATOM 720 C C . PRO A 1 87 ? -10.888 4.292 7.638 1.00 89.00 87 PRO A C 1
ATOM 722 O O . PRO A 1 87 ? -11.687 3.623 8.295 1.00 89.00 87 PRO A O 1
ATOM 725 N N . HIS A 1 88 ? -9.956 3.715 6.870 1.00 91.00 88 HIS A N 1
ATOM 726 C CA . HIS A 1 88 ? -9.809 2.262 6.790 1.00 91.00 88 HIS A CA 1
ATOM 727 C C . HIS A 1 88 ? -9.263 1.663 8.091 1.00 91.00 88 HIS A C 1
ATOM 729 O O . HIS A 1 88 ? -9.807 0.654 8.541 1.00 91.00 88 HIS A O 1
ATOM 735 N N . TYR A 1 89 ? -8.274 2.293 8.734 1.00 90.06 89 TYR A N 1
ATOM 736 C CA . TYR A 1 89 ? -7.808 1.867 10.060 1.00 90.06 89 TYR A CA 1
ATOM 737 C C . TYR A 1 89 ? -8.884 2.032 11.136 1.00 90.06 89 TYR A C 1
ATOM 739 O O . TYR A 1 89 ? -9.086 1.124 11.935 1.00 90.06 89 TYR A O 1
ATOM 747 N N . LEU A 1 90 ? -9.625 3.144 11.130 1.00 87.31 90 LEU A N 1
ATOM 748 C CA . LEU A 1 90 ? -10.717 3.373 12.083 1.00 87.31 90 LEU A CA 1
ATOM 749 C C . LEU A 1 90 ? -11.812 2.324 11.970 1.00 87.31 90 LEU A C 1
ATOM 751 O O . LEU A 1 90 ? -12.276 1.782 12.971 1.00 87.31 90 LEU A O 1
ATOM 755 N N . LYS A 1 91 ? -12.209 2.016 10.738 1.00 87.94 91 LYS A N 1
ATOM 756 C CA . LYS A 1 91 ? -13.223 1.003 10.492 1.00 87.94 91 LYS A CA 1
ATOM 757 C C . LYS A 1 91 ? -12.712 -0.395 10.852 1.00 87.94 91 LYS A C 1
ATOM 759 O O . LYS A 1 91 ? -13.469 -1.185 11.398 1.00 87.94 91 LYS A O 1
ATOM 764 N N . ALA A 1 92 ? -11.426 -0.674 10.625 1.00 88.62 92 ALA A N 1
ATOM 765 C CA . ALA A 1 92 ? -10.800 -1.912 11.082 1.00 88.62 92 ALA A CA 1
ATOM 766 C C . ALA A 1 92 ? -10.827 -2.024 12.615 1.00 88.62 92 ALA A C 1
ATOM 768 O O . ALA A 1 92 ? -11.173 -3.081 13.124 1.00 88.62 92 ALA A O 1
ATOM 769 N N . LEU A 1 93 ? -10.540 -0.940 13.342 1.00 85.88 93 LEU A N 1
ATOM 770 C CA . LEU A 1 93 ? -10.580 -0.923 14.806 1.00 85.88 93 LEU A CA 1
ATOM 771 C C . LEU A 1 93 ? -11.998 -1.149 15.359 1.00 85.88 93 LEU A C 1
ATOM 773 O O . LEU A 1 93 ? -12.153 -1.842 16.355 1.00 85.88 93 LEU A O 1
ATOM 777 N N . GLN A 1 94 ? -13.023 -0.601 14.695 1.00 83.19 94 GLN A N 1
ATOM 778 C CA . GLN A 1 94 ? -14.430 -0.806 15.069 1.00 83.19 94 GLN A CA 1
ATOM 779 C C . GLN A 1 94 ? -14.937 -2.225 14.785 1.00 83.19 94 GLN A C 1
ATOM 781 O O . GLN A 1 94 ? -15.703 -2.767 15.574 1.00 83.19 94 GLN A O 1
ATOM 786 N N . ASP A 1 95 ? -14.566 -2.799 13.637 1.00 78.19 95 ASP A N 1
ATOM 787 C CA . ASP A 1 95 ? -15.053 -4.116 13.206 1.00 78.19 95 ASP A CA 1
ATOM 788 C C . ASP A 1 95 ? -14.199 -5.272 13.776 1.00 78.19 95 ASP A C 1
ATOM 790 O O . ASP A 1 95 ? -14.594 -6.437 13.713 1.00 78.19 95 ASP A O 1
ATOM 794 N N . GLY A 1 96 ? -12.999 -4.960 14.272 1.00 71.44 96 GLY A N 1
ATOM 795 C CA . GLY A 1 96 ? -12.025 -5.901 14.809 1.00 71.44 96 GLY A CA 1
ATOM 796 C C . GLY A 1 96 ? -12.048 -5.998 16.332 1.00 71.44 96 GLY A C 1
ATOM 797 O O . GLY A 1 96 ? -12.985 -5.591 17.013 1.00 71.44 96 GLY A O 1
ATOM 798 N N . PHE A 1 97 ? -10.982 -6.567 16.886 1.00 68.69 97 PHE A N 1
ATOM 799 C CA . PHE A 1 97 ? -10.787 -6.586 18.329 1.00 68.69 97 PHE A CA 1
ATOM 800 C C . PHE A 1 97 ? -10.404 -5.174 18.789 1.00 68.69 97 PHE A C 1
ATOM 802 O O . PHE A 1 97 ? -9.401 -4.642 18.314 1.00 68.69 97 PHE A O 1
ATOM 809 N N . GLU A 1 98 ? -11.141 -4.605 19.752 1.00 60.22 98 GLU A N 1
ATOM 810 C CA . GLU A 1 98 ? -10.921 -3.261 20.337 1.00 60.22 98 GLU A CA 1
ATOM 811 C C . GLU A 1 98 ? -9.490 -3.020 20.876 1.00 60.22 98 GLU A C 1
ATOM 813 O O . GLU A 1 98 ? -9.145 -1.914 21.281 1.00 60.22 98 GLU A O 1
ATOM 818 N N . ASN A 1 99 ? -8.628 -4.039 20.867 1.00 61.44 99 ASN A N 1
ATOM 819 C CA . ASN A 1 99 ? -7.280 -4.008 21.411 1.00 61.44 99 ASN A CA 1
ATOM 820 C C . ASN A 1 99 ? -6.203 -4.464 20.412 1.00 61.44 99 ASN A C 1
ATOM 822 O O . ASN A 1 99 ? -5.144 -4.949 20.818 1.00 61.44 99 ASN A O 1
ATOM 826 N N . ASP A 1 100 ? -6.458 -4.346 19.104 1.00 77.38 100 ASP A N 1
ATOM 827 C CA . ASP A 1 100 ? -5.412 -4.596 18.116 1.00 77.38 100 ASP A CA 1
ATOM 828 C C . ASP A 1 100 ? -4.343 -3.491 18.183 1.00 77.38 100 ASP A C 1
ATOM 830 O O . ASP A 1 100 ? -4.475 -2.385 17.648 1.00 77.38 100 ASP A O 1
ATOM 834 N N . PHE A 1 101 ? -3.261 -3.812 18.892 1.00 85.31 101 PHE A N 1
ATOM 835 C CA . PHE A 1 101 ? -2.099 -2.949 19.070 1.00 85.31 101 PHE A CA 1
ATOM 836 C C . PHE A 1 101 ? -1.491 -2.508 17.732 1.00 85.31 101 PHE A C 1
ATOM 838 O O . PHE A 1 101 ? -1.012 -1.378 17.622 1.00 85.31 101 PHE A O 1
ATOM 845 N N . TYR A 1 102 ? -1.532 -3.362 16.702 1.00 89.25 102 TYR A N 1
ATOM 846 C CA . TYR A 1 102 ? -0.982 -3.032 15.393 1.00 89.25 102 TYR A CA 1
ATOM 847 C C . TYR A 1 102 ? -1.778 -1.896 14.751 1.00 89.25 102 TYR A C 1
ATOM 849 O O . TYR A 1 102 ? -1.195 -0.857 14.435 1.00 89.25 102 TYR A O 1
ATOM 857 N N . VAL A 1 103 ? -3.102 -2.034 14.635 1.00 89.44 103 VAL A N 1
ATOM 858 C CA . VAL A 1 103 ? -3.942 -0.995 14.012 1.00 89.44 103 VAL A CA 1
ATOM 859 C C . VAL A 1 103 ? -3.924 0.300 14.814 1.00 89.44 103 VAL A C 1
ATOM 861 O O . VAL A 1 103 ? -3.808 1.368 14.217 1.00 89.44 103 VAL A O 1
ATOM 864 N N . ASN A 1 104 ? -3.935 0.226 16.147 1.00 88.25 104 ASN A N 1
ATOM 865 C CA . ASN A 1 104 ? -3.788 1.413 16.990 1.00 88.25 104 ASN A CA 1
ATOM 866 C C . ASN A 1 104 ? -2.453 2.133 16.747 1.00 88.25 104 ASN A C 1
ATOM 868 O O . ASN A 1 104 ? -2.435 3.348 16.552 1.00 88.25 104 ASN A O 1
ATOM 872 N N . SER A 1 105 ? -1.334 1.402 16.688 1.00 89.31 105 SE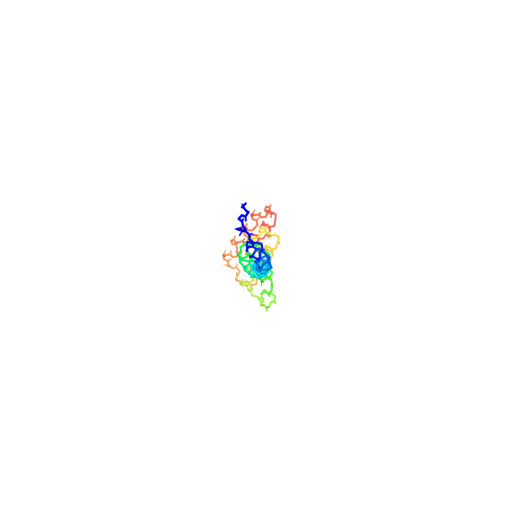R A N 1
ATOM 873 C CA . SER A 1 105 ? -0.026 2.011 16.413 1.00 89.31 105 SER A CA 1
ATOM 874 C C . SER A 1 105 ? 0.040 2.652 15.022 1.00 89.31 105 SER A C 1
ATOM 876 O O . SER A 1 105 ? 0.534 3.772 14.883 1.00 89.31 105 SER A O 1
ATOM 878 N N . LYS A 1 106 ? -0.532 1.996 14.004 1.00 90.75 106 LYS A N 1
ATOM 879 C CA . LYS A 1 106 ? -0.601 2.515 12.633 1.00 90.75 106 LYS A CA 1
ATOM 880 C C . LYS A 1 106 ? -1.517 3.717 12.489 1.00 90.75 106 LYS A C 1
ATOM 882 O O . LYS A 1 106 ? -1.194 4.642 11.744 1.00 90.75 106 LYS A O 1
ATOM 887 N N . LEU A 1 107 ? -2.620 3.749 13.224 1.00 88.50 107 LEU A N 1
ATOM 888 C CA . LEU A 1 107 ? -3.507 4.901 13.265 1.00 88.50 107 LEU A CA 1
ATOM 889 C C . LEU A 1 107 ? -2.796 6.117 13.875 1.00 88.50 107 LEU A C 1
ATOM 891 O O . LEU A 1 107 ? -2.846 7.198 13.293 1.00 88.50 107 LEU A O 1
ATOM 895 N N . VAL A 1 108 ? -2.073 5.937 14.986 1.00 86.50 108 VAL A N 1
ATOM 896 C CA . VAL A 1 108 ? -1.267 7.004 15.605 1.00 86.50 108 VAL A CA 1
ATOM 897 C C . VAL A 1 108 ? -0.171 7.498 14.652 1.00 86.50 108 VAL A C 1
ATOM 899 O O . VAL A 1 108 ? -0.012 8.707 14.487 1.00 86.50 108 VAL A O 1
ATOM 902 N N . GLU A 1 109 ? 0.539 6.587 13.979 1.00 88.25 109 GLU A N 1
ATOM 903 C CA . GLU A 1 109 ? 1.543 6.922 12.956 1.00 88.25 109 GLU A CA 1
ATOM 904 C C . GLU A 1 109 ? 0.928 7.746 11.813 1.00 88.25 109 GLU A C 1
ATOM 906 O O . GLU A 1 109 ? 1.441 8.806 11.457 1.00 88.25 109 GLU A O 1
ATOM 911 N N . THR A 1 110 ? -0.210 7.298 11.280 1.00 87.88 110 THR A N 1
ATOM 912 C CA . THR A 1 110 ? -0.932 7.977 10.193 1.00 87.88 110 THR A CA 1
ATOM 913 C C . THR A 1 110 ? -1.367 9.382 10.608 1.00 87.88 110 THR A C 1
ATOM 915 O O . THR A 1 110 ? -1.170 10.335 9.860 1.00 87.88 110 THR A O 1
ATOM 918 N N . CYS A 1 111 ? -1.919 9.523 11.814 1.00 83.75 111 CYS A N 1
ATOM 919 C CA . CYS A 1 111 ? -2.334 10.799 12.390 1.00 83.75 111 CYS A CA 1
ATOM 920 C C . CYS A 1 111 ? -1.166 11.779 12.556 1.00 83.75 111 CYS A C 1
ATOM 922 O O . CYS A 1 111 ? -1.308 12.962 12.256 1.00 83.75 111 CYS A O 1
ATOM 924 N N . PHE A 1 112 ? -0.011 11.289 13.013 1.00 83.69 112 PHE A N 1
ATOM 925 C CA . PHE A 1 112 ? 1.195 12.100 13.154 1.00 83.69 112 PHE A CA 1
ATOM 926 C C . PHE A 1 112 ? 1.707 12.592 11.793 1.00 83.69 112 PHE A C 1
ATOM 928 O O . PHE A 1 112 ? 1.999 13.774 11.631 1.00 83.69 112 PHE A O 1
ATOM 935 N N . LEU A 1 113 ? 1.764 11.700 10.798 1.00 82.94 113 LEU A N 1
ATOM 936 C CA . LEU A 1 113 ? 2.226 12.026 9.445 1.00 82.94 113 LEU A CA 1
ATOM 937 C C . LEU A 1 113 ? 1.264 12.937 8.673 1.00 82.94 113 LEU A C 1
ATOM 939 O O . LEU A 1 113 ? 1.700 13.674 7.793 1.00 82.94 113 LEU A O 1
ATOM 943 N N . ALA A 1 114 ? -0.030 12.897 8.994 1.00 79.75 114 ALA A N 1
ATOM 944 C CA . ALA A 1 114 ? -1.032 13.759 8.381 1.00 79.75 114 ALA A CA 1
ATOM 945 C C . ALA A 1 114 ? -0.931 15.230 8.826 1.00 79.75 114 ALA A C 1
ATOM 947 O O . ALA A 1 114 ? -1.635 16.058 8.254 1.00 79.75 114 ALA A O 1
ATOM 948 N N . GLU A 1 115 ? -0.137 15.549 9.862 1.00 72.38 115 GLU A N 1
ATOM 949 C CA . GLU A 1 115 ? -0.086 16.858 10.552 1.00 72.38 115 GLU A CA 1
ATOM 950 C C . GLU A 1 115 ? -1.467 17.381 11.018 1.00 72.38 115 GLU A C 1
ATOM 952 O O . GLU A 1 115 ? -1.605 18.498 11.518 1.00 72.38 115 GLU A O 1
ATOM 957 N N . ASP A 1 116 ? -2.506 16.549 10.917 1.00 65.06 116 ASP A N 1
ATOM 958 C CA . ASP A 1 116 ? -3.900 16.860 11.214 1.00 65.06 116 ASP A CA 1
ATOM 959 C C . ASP A 1 116 ? -4.195 16.478 12.676 1.00 65.06 116 ASP A C 1
ATOM 961 O O . ASP A 1 116 ? -5.036 15.631 12.998 1.00 65.06 116 ASP A O 1
ATOM 965 N N . TYR A 1 117 ? -3.439 17.102 13.590 1.00 56.00 117 TYR A N 1
ATOM 966 C CA . TYR A 1 117 ? -3.454 16.827 15.035 1.00 56.00 117 TYR A CA 1
ATOM 967 C C . TYR A 1 117 ? -4.857 16.936 15.661 1.00 56.00 117 TYR A C 1
ATOM 969 O O . TYR A 1 117 ? -5.143 16.286 16.667 1.00 56.00 117 TYR A O 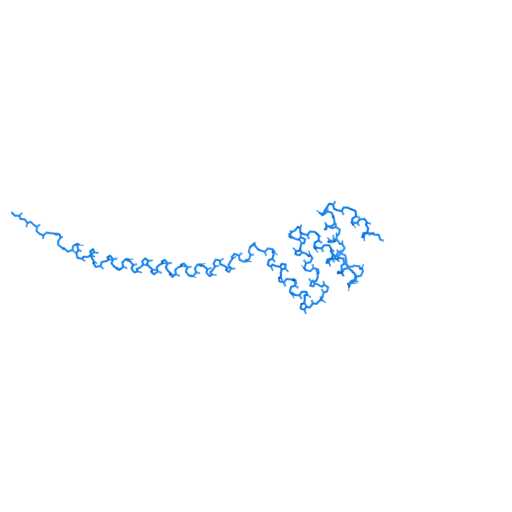1
ATOM 977 N N . ASN A 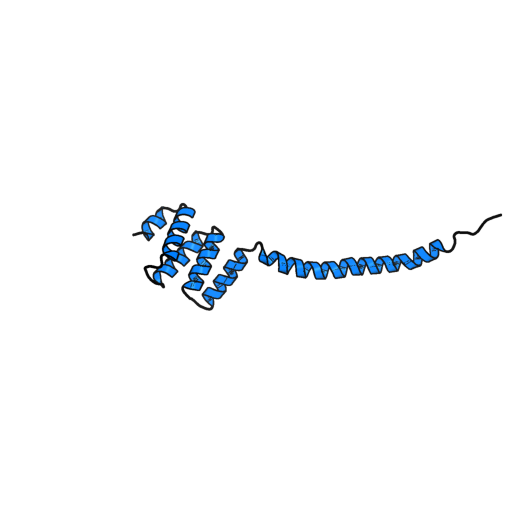1 118 ? -5.763 17.708 15.053 1.00 56.03 118 ASN A N 1
ATOM 978 C CA . ASN A 1 118 ? -7.131 17.887 15.539 1.00 56.03 118 ASN A CA 1
ATOM 979 C C . ASN A 1 118 ? -7.977 16.605 15.452 1.00 56.03 118 ASN A C 1
ATOM 981 O O . ASN A 1 118 ? -8.768 16.338 16.357 1.00 56.03 118 ASN A O 1
ATOM 985 N N . LYS A 1 119 ? -7.807 15.784 14.405 1.00 59.50 119 LYS A N 1
ATOM 986 C CA . LYS A 1 119 ? -8.526 14.500 14.285 1.00 59.50 119 LYS A CA 1
ATOM 987 C C . LYS A 1 119 ? -7.917 13.427 15.182 1.00 59.50 119 LYS A C 1
ATOM 989 O O . LYS A 1 119 ? -8.654 12.642 15.770 1.00 59.50 119 LYS A O 1
ATOM 994 N N . ALA A 1 120 ? -6.595 13.446 15.343 1.00 52.44 120 ALA A N 1
ATOM 995 C CA . ALA A 1 120 ? -5.868 12.531 16.220 1.00 52.44 120 ALA A CA 1
ATOM 996 C C . ALA A 1 120 ? -6.335 12.629 17.684 1.00 52.44 120 ALA A C 1
ATOM 998 O O . ALA A 1 120 ? -6.578 11.617 18.335 1.00 52.44 120 ALA A O 1
ATOM 999 N N . ILE A 1 121 ? -6.520 13.855 18.185 1.00 53.97 121 ILE A N 1
ATOM 1000 C CA . ILE A 1 121 ? -6.961 14.113 19.565 1.00 53.97 121 ILE A CA 1
ATOM 1001 C C . ILE A 1 121 ? -8.412 13.666 19.796 1.00 53.97 121 ILE A C 1
ATOM 1003 O O . ILE A 1 121 ? -8.746 13.218 20.889 1.00 53.97 121 ILE A O 1
ATOM 1007 N N . PHE A 1 122 ? -9.274 13.763 18.780 1.00 59.06 122 PHE A N 1
ATOM 1008 C CA . PHE A 1 122 ? -10.659 13.293 18.875 1.00 59.06 122 PHE A CA 1
ATOM 1009 C C . PHE A 1 122 ? -10.761 11.760 18.861 1.00 59.06 122 PHE A C 1
ATOM 1011 O O . PHE A 1 122 ? -11.637 11.206 19.511 1.00 59.06 122 PHE A O 1
ATOM 1018 N N . LEU A 1 123 ? -9.864 11.086 18.137 1.00 55.44 123 LEU A N 1
ATOM 1019 C CA . LEU A 1 123 ? -9.855 9.628 17.981 1.00 55.44 123 LEU A CA 1
ATOM 1020 C C . LEU A 1 123 ? -9.218 8.877 19.157 1.00 55.44 123 LEU A C 1
ATOM 1022 O O . LEU A 1 123 ? -9.565 7.726 19.392 1.00 55.44 123 LEU A O 1
ATOM 1026 N N . CYS A 1 124 ? -8.307 9.514 19.895 1.00 49.28 124 CYS A N 1
ATOM 1027 C CA . CYS A 1 124 ? -7.667 8.940 21.085 1.00 49.28 124 CYS A CA 1
ATOM 1028 C C . CYS A 1 124 ? -8.466 9.136 22.393 1.00 49.28 124 CYS A C 1
ATOM 1030 O O . CYS A 1 124 ? -7.914 8.897 23.469 1.00 49.28 124 CYS A O 1
ATOM 1032 N N . ARG A 1 125 ? -9.715 9.611 22.330 1.00 41.81 125 ARG A N 1
ATOM 1033 C CA . ARG A 1 125 ? -10.584 9.839 23.494 1.00 41.81 125 ARG A CA 1
ATOM 1034 C C . ARG A 1 125 ? -11.712 8.821 23.550 1.00 41.81 125 ARG A C 1
ATOM 1036 O O . ARG A 1 125 ? -12.021 8.397 24.684 1.00 41.81 125 ARG A O 1
#

Organism: NCBI:txid221126

Secondary structure (DSSP, 8-state):
------SHHHHHHHHHHHHHHHHHHHHHHHHHHHHHHHHHHHHTTTS-HHHHHHHHHHHHHHS--HHHHHHHHHHHHHTT-HHHHHHHHHHHHHHS-TT-HHHHHHHHHHHHHTT-HHHHHHHT-

pLDDT: mean 76.75, std 15.32, range [38.47, 94.75]

Radius of gyration: 31.01 Å; chains: 1; bounding box: 62×28×95 Å